Protein AF-A0A9W6Y8H2-F1 (afdb_monomer_lite)

Organism: NCBI:txid1490495

Foldseek 3Di:
DDDPPPPPPCPDPDQDPLRVVLVVLVVVLVVLCVPQPLSVQQVKDDPDFFADDQEQQPPDPDLVSLVVLQVRRCVRGVIHGDDGDPVVSVVDDPVRSNVSSRVNNVSRCSRHNYPPPDD

Secondary structure (DSSP, 8-state):
----------------HHHHHHHHHHHHHHHHHHHSHHHHHH-EE--SSPP-PPPPPP--SSHHHHHHHHHHHHHHTTPEE-S--HHHHHHS-HHHHHHHHHHHHHHHHHHH-------

pLDDT: mean 88.61, std 15.13, range [33.38, 98.56]

Radius of gyration: 19.9 Å; chains: 1; bounding box: 50×35×69 Å

Sequence (119 aa):
MKAPDSETEDHGDLMSEDQLTKAYYKKELHTFLINDAVMRVLRPKILGELQGPVSPPAAGSTKLSATKALMRLIKETGIIAESFEAEALFDLKLSEIKPSVQSLFELLAPLVGEPDQAQ

Structure (mmCIF, N/CA/C/O backbone):
data_AF-A0A9W6Y8H2-F1
#
_entry.id   AF-A0A9W6Y8H2-F1
#
loop_
_atom_site.group_PDB
_atom_site.id
_atom_site.type_symbol
_atom_site.label_atom_id
_atom_site.label_alt_id
_atom_site.label_comp_id
_atom_site.label_asym_id
_atom_site.label_entity_id
_atom_site.label_seq_id
_atom_site.pdbx_PDB_ins_code
_atom_site.Cartn_x
_atom_site.Cartn_y
_atom_site.Cartn_z
_atom_site.occupancy
_atom_site.B_iso_or_equiv
_atom_site.auth_seq_id
_atom_site.auth_comp_id
_atom_site.auth_asym_id
_atom_site.auth_atom_id
_atom_site.pdbx_PDB_model_num
ATOM 1 N N . MET A 1 1 ? 33.011 -12.423 -54.907 1.00 49.19 1 MET A N 1
ATOM 2 C CA . MET A 1 1 ? 32.884 -12.771 -53.476 1.00 49.19 1 MET A CA 1
ATOM 3 C C . MET A 1 1 ? 33.180 -11.534 -52.650 1.00 49.19 1 MET A C 1
ATOM 5 O O . MET A 1 1 ? 34.289 -11.034 -52.770 1.00 49.19 1 MET A O 1
ATOM 9 N N . LYS A 1 2 ? 32.216 -11.052 -51.859 1.00 48.81 2 LYS A N 1
ATOM 10 C CA . LYS A 1 2 ? 32.414 -10.644 -50.458 1.00 48.81 2 LYS A CA 1
ATOM 11 C C . LYS A 1 2 ? 31.024 -10.440 -49.846 1.00 48.81 2 LYS A C 1
ATOM 13 O O . LYS A 1 2 ? 30.303 -9.542 -50.267 1.00 48.81 2 LYS A O 1
ATOM 18 N N . ALA A 1 3 ? 30.620 -11.361 -48.977 1.00 52.47 3 ALA A N 1
ATOM 19 C CA . ALA A 1 3 ? 29.423 -11.206 -48.159 1.00 52.47 3 ALA A CA 1
ATOM 20 C C . ALA A 1 3 ? 29.681 -10.108 -47.110 1.00 52.47 3 ALA A C 1
ATOM 22 O O . ALA A 1 3 ? 30.841 -9.919 -46.728 1.00 52.47 3 ALA A O 1
ATOM 23 N N . PRO A 1 4 ? 28.655 -9.371 -46.663 1.00 57.44 4 PRO A N 1
ATOM 24 C CA . PRO A 1 4 ? 28.761 -8.617 -45.428 1.00 57.44 4 PRO A CA 1
ATOM 25 C C . PRO A 1 4 ? 28.753 -9.625 -44.275 1.00 57.44 4 PRO A C 1
ATOM 27 O O . PRO A 1 4 ? 27.802 -10.393 -44.138 1.00 57.44 4 PRO A O 1
ATOM 30 N N . ASP A 1 5 ? 29.812 -9.647 -43.469 1.00 50.66 5 ASP A N 1
ATOM 31 C CA . ASP A 1 5 ? 29.753 -10.275 -42.152 1.00 50.66 5 ASP A CA 1
ATOM 32 C C . ASP A 1 5 ? 28.841 -9.405 -41.282 1.00 50.66 5 ASP A C 1
ATOM 34 O O . ASP A 1 5 ? 29.246 -8.400 -40.698 1.00 50.66 5 ASP A O 1
ATOM 38 N N . SER A 1 6 ? 27.557 -9.762 -41.282 1.00 59.94 6 SER A N 1
ATOM 39 C CA . SER A 1 6 ? 26.657 -9.459 -40.180 1.00 59.94 6 SER A CA 1
ATOM 40 C C . SER A 1 6 ? 27.113 -10.293 -38.989 1.00 59.94 6 SER A C 1
ATOM 42 O O . SER A 1 6 ? 26.634 -11.405 -38.775 1.00 59.94 6 SER A O 1
ATOM 44 N N . GLU A 1 7 ? 28.031 -9.742 -38.201 1.00 52.16 7 GLU A N 1
ATOM 45 C CA . GLU A 1 7 ? 28.157 -10.106 -36.794 1.00 52.16 7 GLU A CA 1
ATOM 46 C C . GLU A 1 7 ? 26.916 -9.561 -36.080 1.00 52.16 7 GLU A C 1
ATOM 48 O O . GLU A 1 7 ? 26.877 -8.465 -35.527 1.00 52.16 7 GLU A O 1
ATOM 53 N N . THR A 1 8 ? 25.827 -10.318 -36.189 1.00 57.25 8 THR A N 1
ATOM 54 C CA . THR A 1 8 ? 24.747 -10.268 -35.209 1.00 57.25 8 THR A CA 1
ATOM 55 C C . THR A 1 8 ? 25.334 -10.879 -33.948 1.00 57.25 8 THR A C 1
ATOM 57 O O . THR A 1 8 ? 25.284 -12.094 -33.756 1.00 57.25 8 THR A O 1
ATOM 60 N N . GLU A 1 9 ? 25.966 -10.043 -33.130 1.00 52.31 9 GLU A N 1
ATOM 61 C CA . GLU A 1 9 ? 26.207 -10.379 -31.738 1.00 52.31 9 GLU A CA 1
ATOM 62 C C . GLU A 1 9 ? 24.827 -10.511 -31.085 1.00 52.31 9 GLU A C 1
ATOM 64 O O . GLU A 1 9 ? 24.190 -9.538 -30.683 1.00 52.31 9 GLU A O 1
ATOM 69 N N . ASP A 1 10 ? 24.340 -11.752 -31.078 1.00 58.47 10 ASP A N 1
ATOM 70 C CA . ASP A 1 10 ? 23.262 -12.275 -30.246 1.00 58.47 10 ASP A CA 1
ATOM 71 C C . ASP A 1 10 ? 23.700 -12.152 -28.780 1.00 58.47 10 ASP A C 1
ATOM 73 O O . ASP A 1 10 ? 24.035 -13.118 -28.095 1.00 58.47 10 ASP A O 1
ATOM 77 N N . HIS A 1 11 ? 23.803 -10.915 -28.299 1.00 56.22 11 HIS A N 1
ATOM 78 C CA . HIS A 1 11 ? 23.905 -10.648 -26.881 1.00 56.22 11 HIS A CA 1
ATOM 79 C C . HIS A 1 11 ? 22.529 -10.927 -26.305 1.00 56.22 11 HIS A C 1
ATOM 81 O O . HIS A 1 11 ? 21.634 -10.086 -26.360 1.00 56.22 11 HIS A O 1
ATOM 87 N N . GLY A 1 12 ? 22.377 -12.162 -25.821 1.00 53.38 12 GLY A N 1
ATOM 88 C CA . GLY A 1 12 ? 21.193 -12.635 -25.131 1.00 53.38 12 GLY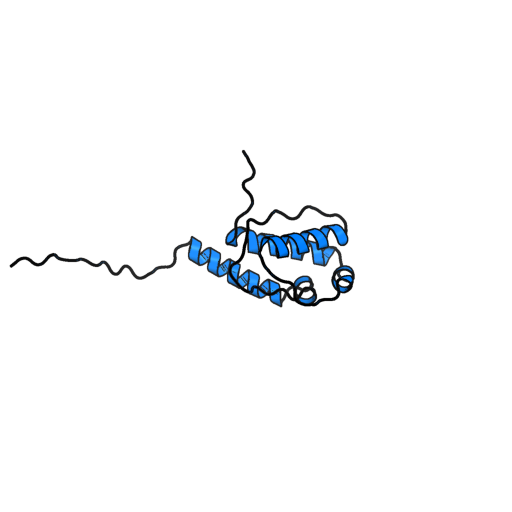 A CA 1
ATOM 89 C C . GLY A 1 12 ? 20.629 -11.558 -24.214 1.00 53.38 12 GLY A C 1
ATOM 90 O O . GLY A 1 12 ? 21.372 -10.911 -23.477 1.00 53.38 12 GLY A O 1
ATOM 91 N N . ASP A 1 13 ? 19.317 -11.388 -24.329 1.00 66.00 13 ASP A N 1
ATOM 92 C CA . ASP A 1 13 ? 18.434 -10.457 -23.631 1.00 66.00 13 ASP A CA 1
ATOM 93 C C . ASP A 1 13 ? 18.624 -10.525 -22.101 1.00 66.00 13 ASP A C 1
ATOM 95 O O . ASP A 1 13 ? 17.855 -11.147 -21.365 1.00 66.00 13 ASP A O 1
ATOM 99 N N . LEU A 1 14 ? 19.729 -9.968 -21.602 1.00 74.19 14 LEU A N 1
ATOM 100 C CA . LEU A 1 14 ? 20.009 -9.865 -20.182 1.00 74.19 14 LEU A CA 1
ATOM 101 C C . LEU A 1 14 ? 19.178 -8.698 -19.660 1.00 74.19 14 LEU A C 1
ATOM 103 O O . LEU A 1 14 ? 19.413 -7.548 -20.030 1.00 74.19 14 LEU A O 1
ATOM 107 N N . MET A 1 15 ? 18.215 -9.010 -18.793 1.00 79.94 15 MET A N 1
ATOM 108 C CA . MET A 1 15 ? 17.383 -8.006 -18.132 1.00 79.94 15 MET A CA 1
ATOM 109 C C . MET A 1 15 ? 18.256 -6.903 -17.515 1.00 79.94 15 MET A C 1
ATOM 111 O O . MET A 1 15 ? 19.220 -7.201 -16.805 1.00 79.94 15 MET A O 1
ATOM 115 N N . SER A 1 16 ? 17.903 -5.638 -17.746 1.00 91.25 16 SER A N 1
ATOM 116 C CA . SER A 1 16 ? 18.599 -4.509 -17.123 1.00 91.25 16 SER A CA 1
ATOM 117 C C . SER A 1 16 ? 18.389 -4.482 -15.603 1.00 91.25 16 SER A C 1
ATOM 119 O O . SER A 1 16 ? 17.423 -5.046 -15.079 1.00 91.25 16 SER A O 1
ATOM 121 N N . GLU A 1 17 ? 19.269 -3.793 -14.871 1.00 91.19 17 GLU A N 1
ATOM 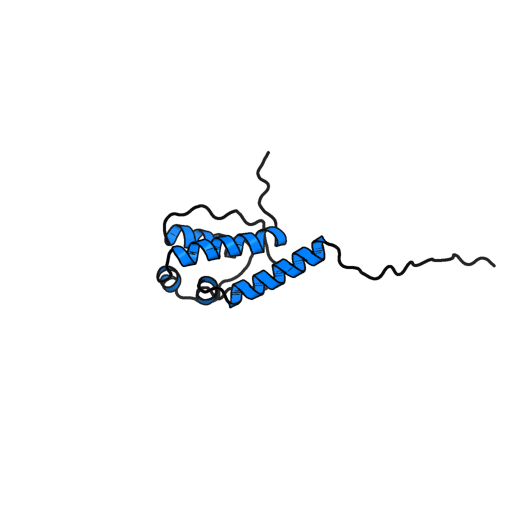122 C CA . GLU A 1 17 ? 19.136 -3.609 -13.415 1.00 91.19 17 GLU A CA 1
ATOM 123 C C . GLU A 1 17 ? 17.786 -2.966 -13.037 1.00 91.19 17 GLU A C 1
ATOM 125 O O . GLU A 1 17 ? 17.130 -3.394 -12.083 1.00 91.19 17 GLU A O 1
ATOM 130 N N . ASP A 1 18 ? 17.308 -2.019 -13.850 1.00 90.31 18 ASP A N 1
ATOM 131 C CA . ASP A 1 18 ? 15.987 -1.401 -13.694 1.00 90.31 18 ASP A CA 1
ATOM 132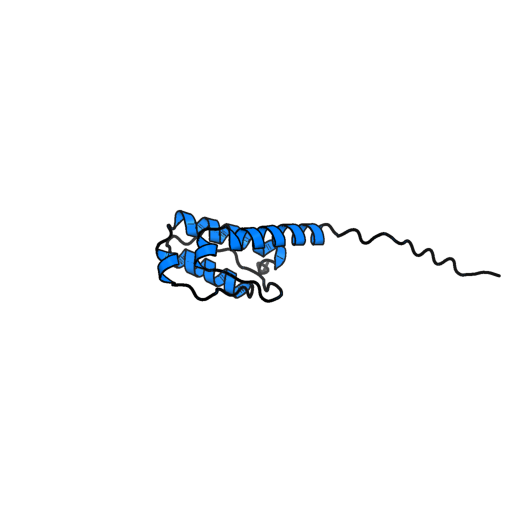 C C . ASP A 1 18 ? 14.848 -2.410 -13.882 1.00 90.31 18 ASP A C 1
ATOM 134 O O . ASP A 1 18 ? 13.875 -2.413 -13.122 1.00 90.31 18 ASP A O 1
ATOM 138 N N . GLN A 1 19 ? 14.948 -3.288 -14.887 1.00 92.88 19 GLN A N 1
ATOM 139 C CA . GLN A 1 19 ? 13.955 -4.340 -15.114 1.00 92.88 19 GLN A CA 1
ATOM 140 C C . GLN A 1 19 ? 13.932 -5.340 -13.954 1.00 92.88 19 GLN A C 1
ATOM 142 O O . GLN A 1 19 ? 12.851 -5.736 -13.511 1.00 92.88 19 GLN A O 1
ATOM 147 N N . LEU A 1 20 ? 15.102 -5.711 -13.425 1.00 94.06 20 LEU A N 1
ATOM 148 C CA . LEU A 1 20 ? 15.217 -6.594 -12.266 1.00 94.06 20 LEU A CA 1
ATOM 149 C C . LEU A 1 20 ? 14.609 -5.955 -11.009 1.00 94.06 20 LEU A C 1
ATOM 151 O O . LEU A 1 20 ? 13.828 -6.599 -10.303 1.00 94.06 20 LEU A O 1
ATOM 155 N N . THR A 1 21 ? 14.897 -4.675 -10.771 1.00 93.81 21 THR A N 1
ATOM 156 C CA . THR A 1 21 ? 14.345 -3.901 -9.652 1.00 93.81 21 THR A CA 1
ATOM 157 C C . THR A 1 21 ? 12.821 -3.822 -9.739 1.00 93.81 21 THR A C 1
ATOM 159 O O . THR A 1 21 ? 12.123 -4.167 -8.783 1.00 93.81 21 THR A O 1
ATOM 162 N N . LYS A 1 22 ? 12.268 -3.476 -10.909 1.00 94.12 22 LYS A N 1
ATOM 163 C CA . LYS A 1 22 ? 10.810 -3.450 -11.118 1.00 94.12 22 LYS A CA 1
ATOM 164 C C . LYS A 1 22 ? 10.172 -4.827 -10.930 1.00 94.12 22 LYS A C 1
ATOM 166 O O . LYS A 1 22 ? 9.096 -4.922 -10.340 1.00 94.12 22 LYS A O 1
ATOM 171 N N . ALA A 1 23 ? 10.821 -5.899 -11.387 1.00 96.00 23 ALA A N 1
ATOM 172 C CA . ALA A 1 23 ? 10.327 -7.261 -11.196 1.00 96.00 23 ALA A CA 1
ATOM 173 C C . ALA A 1 23 ? 10.261 -7.646 -9.707 1.00 96.00 23 ALA A C 1
ATOM 175 O O . ALA A 1 23 ? 9.258 -8.218 -9.269 1.00 96.00 23 ALA A O 1
ATOM 176 N N . TYR A 1 24 ? 11.285 -7.283 -8.926 1.00 97.56 24 TYR A N 1
ATOM 177 C CA . TYR A 1 24 ? 11.308 -7.476 -7.475 1.00 97.56 24 TYR A CA 1
ATOM 178 C C . TYR A 1 24 ? 10.153 -6.735 -6.791 1.00 97.56 24 TYR A C 1
ATOM 180 O O . TYR A 1 24 ? 9.312 -7.369 -6.152 1.00 97.56 24 TYR A O 1
ATOM 188 N N . TYR A 1 25 ? 10.043 -5.419 -6.990 1.00 98.19 25 TYR A N 1
ATOM 189 C CA . TYR A 1 25 ? 9.003 -4.616 -6.340 1.00 98.19 25 TYR A CA 1
ATOM 190 C C . TYR A 1 25 ? 7.593 -5.029 -6.754 1.00 98.19 25 TYR A C 1
ATOM 192 O O . TYR A 1 25 ? 6.696 -5.068 -5.916 1.00 98.19 25 TYR A O 1
ATOM 200 N N . LYS A 1 26 ? 7.382 -5.427 -8.014 1.00 96.88 26 LYS A N 1
ATOM 201 C CA . LYS A 1 26 ? 6.089 -5.952 -8.466 1.00 96.88 26 LYS A CA 1
ATOM 202 C C . LYS A 1 26 ? 5.719 -7.241 -7.726 1.00 96.88 26 LYS A C 1
ATOM 204 O O . LYS A 1 26 ? 4.571 -7.395 -7.310 1.00 96.88 26 LYS A O 1
ATOM 209 N N . LYS A 1 27 ? 6.671 -8.159 -7.533 1.00 97.56 27 LYS A N 1
ATOM 210 C CA . LYS A 1 27 ? 6.451 -9.401 -6.774 1.00 97.56 27 LYS A CA 1
ATOM 211 C C . LYS A 1 27 ? 6.134 -9.118 -5.302 1.00 97.56 27 LYS A C 1
ATOM 213 O O . LYS A 1 27 ? 5.184 -9.695 -4.763 1.00 97.56 27 LYS A O 1
ATOM 218 N N . GLU A 1 28 ? 6.900 -8.237 -4.669 1.00 98.56 28 GLU A N 1
ATOM 219 C CA . GLU A 1 28 ? 6.688 -7.863 -3.268 1.00 98.56 28 GLU A CA 1
ATOM 220 C C . GLU A 1 28 ? 5.357 -7.126 -3.083 1.00 98.56 28 GLU A C 1
ATOM 222 O O . GLU A 1 28 ? 4.601 -7.461 -2.174 1.00 98.56 28 GLU A O 1
ATOM 227 N N . LEU A 1 29 ? 4.990 -6.226 -4.004 1.00 98.38 29 LEU A N 1
ATOM 228 C CA . LEU A 1 29 ? 3.680 -5.575 -4.031 1.00 98.38 29 LEU A CA 1
ATOM 229 C C . LEU A 1 29 ? 2.548 -6.604 -4.092 1.00 98.38 29 LEU A C 1
ATOM 231 O O . LEU A 1 29 ? 1.653 -6.571 -3.254 1.00 98.38 29 LEU A O 1
ATOM 235 N N . HIS A 1 30 ? 2.589 -7.554 -5.031 1.00 97.00 30 HIS A N 1
ATOM 236 C CA . HIS A 1 30 ? 1.567 -8.605 -5.113 1.00 97.00 30 HIS A CA 1
ATOM 237 C C . HIS A 1 30 ? 1.460 -9.414 -3.814 1.00 97.00 30 HIS A C 1
ATOM 239 O O . HIS A 1 30 ? 0.356 -9.687 -3.345 1.00 97.00 30 HIS A O 1
ATOM 245 N N . THR A 1 31 ? 2.598 -9.768 -3.216 1.00 98.19 31 THR A N 1
ATOM 246 C CA . THR A 1 31 ? 2.646 -10.505 -1.946 1.00 98.19 31 THR A CA 1
ATOM 247 C C . THR A 1 31 ? 2.029 -9.688 -0.811 1.00 98.19 31 THR A C 1
ATOM 249 O O . THR A 1 31 ? 1.228 -10.208 -0.032 1.00 98.19 31 THR A O 1
ATOM 252 N N . PHE A 1 32 ? 2.354 -8.400 -0.742 1.00 98.31 32 PHE A N 1
ATOM 253 C CA . PHE A 1 32 ? 1.847 -7.470 0.256 1.00 98.31 32 PHE A CA 1
ATOM 254 C C . PHE A 1 32 ? 0.329 -7.272 0.145 1.00 98.31 32 PHE A C 1
ATOM 256 O O . PHE A 1 32 ? -0.376 -7.416 1.142 1.00 98.31 32 PHE A O 1
ATOM 263 N N . LEU A 1 33 ? -0.194 -7.056 -1.068 1.00 97.12 33 LEU A N 1
ATOM 264 C CA . LEU A 1 33 ? -1.630 -6.883 -1.328 1.00 97.12 33 LEU A CA 1
ATOM 265 C C . LEU A 1 33 ? -2.481 -8.095 -0.892 1.00 97.12 33 LEU A C 1
ATOM 267 O O . LEU A 1 33 ? -3.663 -7.939 -0.594 1.00 97.12 33 LEU A O 1
ATOM 271 N N . ILE A 1 34 ? -1.891 -9.293 -0.830 1.00 96.56 34 ILE A N 1
ATOM 272 C CA . ILE A 1 34 ? -2.568 -10.528 -0.396 1.00 96.56 34 ILE A CA 1
ATOM 273 C C . ILE A 1 34 ? -2.414 -10.758 1.117 1.00 96.56 34 ILE A C 1
ATOM 275 O O . ILE A 1 34 ? -3.337 -11.233 1.787 1.00 96.56 34 ILE A O 1
ATOM 279 N N . ASN A 1 35 ? -1.233 -10.471 1.667 1.00 97.00 35 ASN A N 1
ATOM 280 C CA . ASN A 1 35 ? -0.857 -10.937 3.001 1.00 97.00 35 ASN A CA 1
ATOM 281 C C . ASN A 1 35 ? -0.998 -9.894 4.106 1.00 97.00 35 ASN A C 1
ATOM 283 O O . ASN A 1 35 ? -1.196 -10.281 5.258 1.00 97.00 35 ASN A O 1
ATOM 287 N N . ASP A 1 36 ? -0.896 -8.609 3.790 1.00 98.06 36 ASP A N 1
ATOM 288 C CA . ASP A 1 36 ? -1.015 -7.559 4.792 1.00 98.06 36 ASP A CA 1
ATOM 289 C C . ASP A 1 36 ? -2.443 -7.494 5.365 1.00 98.06 36 ASP A C 1
ATOM 291 O O . ASP A 1 36 ? -3.433 -7.642 4.646 1.00 98.06 36 ASP A O 1
ATOM 295 N N . ALA A 1 37 ? -2.562 -7.294 6.681 1.00 95.88 37 ALA A N 1
ATOM 296 C CA . ALA A 1 37 ? -3.851 -7.322 7.370 1.00 95.88 37 ALA A CA 1
ATOM 297 C C . ALA A 1 37 ? -4.810 -6.227 6.873 1.00 95.88 37 ALA A C 1
ATOM 299 O O . ALA A 1 37 ? -6.004 -6.484 6.715 1.00 95.88 37 ALA A O 1
ATOM 300 N N . VAL A 1 38 ? -4.290 -5.033 6.578 1.00 97.06 38 VAL A N 1
ATOM 301 C CA . VAL A 1 38 ? -5.066 -3.910 6.042 1.00 97.06 38 VAL A CA 1
ATOM 302 C C . VAL A 1 38 ? -5.468 -4.200 4.597 1.00 97.06 38 VAL A C 1
ATOM 304 O O . VAL A 1 38 ? -6.623 -3.987 4.222 1.00 97.06 38 VAL A O 1
ATOM 307 N N . MET A 1 39 ? -4.556 -4.760 3.795 1.00 97.25 39 MET A N 1
ATOM 308 C CA . MET A 1 39 ? -4.852 -5.134 2.407 1.00 97.25 39 MET A CA 1
ATOM 309 C C . MET A 1 39 ? -5.893 -6.254 2.316 1.00 97.25 39 MET A C 1
ATOM 311 O O . MET A 1 39 ? -6.744 -6.213 1.435 1.00 97.25 39 MET A O 1
ATOM 315 N N . ARG A 1 40 ? -5.926 -7.207 3.254 1.00 95.94 40 ARG A N 1
ATOM 316 C CA . ARG A 1 40 ? -6.974 -8.246 3.297 1.00 95.94 40 ARG A CA 1
ATOM 317 C C . ARG A 1 40 ? -8.375 -7.698 3.558 1.00 95.94 40 ARG A C 1
ATOM 319 O O . ARG A 1 40 ? -9.344 -8.297 3.090 1.00 95.94 40 ARG A O 1
ATOM 326 N N . VAL A 1 41 ? -8.488 -6.596 4.303 1.00 95.81 41 VAL A N 1
ATOM 327 C CA . VAL A 1 41 ? -9.766 -5.888 4.480 1.00 95.81 41 VAL A CA 1
ATOM 328 C C . VAL A 1 41 ? -10.152 -5.191 3.180 1.00 95.81 41 VAL A C 1
ATOM 330 O O . VAL A 1 41 ? -11.279 -5.338 2.722 1.00 95.81 41 VAL A O 1
ATOM 333 N N . LEU A 1 42 ? -9.202 -4.486 2.561 1.00 94.44 42 LEU A N 1
ATOM 334 C CA . LEU A 1 42 ? -9.434 -3.709 1.345 1.00 94.44 42 LEU A CA 1
ATOM 335 C C . LEU A 1 42 ? -9.667 -4.568 0.088 1.00 94.44 42 LEU A C 1
ATOM 337 O O . LEU A 1 42 ? -10.342 -4.135 -0.843 1.00 94.44 42 LEU A O 1
ATOM 341 N N . ARG A 1 43 ? -9.074 -5.766 0.054 1.00 95.06 43 ARG A N 1
ATOM 342 C CA . ARG A 1 43 ? -9.049 -6.701 -1.083 1.00 95.06 43 ARG A CA 1
ATOM 343 C C . ARG A 1 43 ? -8.688 -6.008 -2.406 1.00 95.06 43 ARG A C 1
ATOM 345 O O . ARG A 1 43 ? -9.493 -5.987 -3.338 1.00 95.06 43 ARG A O 1
ATOM 352 N N . PRO A 1 44 ? -7.499 -5.392 -2.495 1.00 95.44 44 PRO A N 1
ATOM 353 C CA . PRO A 1 44 ? -7.094 -4.661 -3.682 1.00 95.44 44 PRO A CA 1
ATOM 354 C C . PRO A 1 44 ? -6.822 -5.595 -4.871 1.00 95.44 44 PRO A C 1
ATOM 356 O O . PRO A 1 44 ? -6.293 -6.697 -4.719 1.00 95.44 44 PRO A O 1
ATOM 359 N N . LYS A 1 45 ? -7.129 -5.117 -6.079 1.00 92.56 45 LYS A N 1
ATOM 360 C CA . LYS A 1 45 ? -6.857 -5.777 -7.359 1.00 92.56 45 LYS A CA 1
ATOM 361 C C . LYS A 1 45 ? -6.186 -4.819 -8.337 1.00 92.56 45 LYS A C 1
ATOM 363 O O . LYS A 1 45 ? -6.629 -3.690 -8.536 1.00 92.56 45 LYS A O 1
ATOM 368 N N . ILE A 1 46 ? -5.148 -5.320 -8.997 1.00 93.25 46 ILE A N 1
ATOM 369 C CA . ILE A 1 46 ? -4.494 -4.662 -10.130 1.00 93.25 46 ILE A CA 1
ATOM 370 C C . ILE A 1 46 ? -5.142 -5.215 -11.405 1.00 93.25 46 ILE A C 1
ATOM 372 O O . ILE A 1 46 ? -5.009 -6.405 -11.686 1.00 93.25 46 ILE A O 1
ATOM 376 N N . LEU A 1 47 ? -5.881 -4.382 -12.146 1.00 89.31 47 LEU A N 1
ATOM 377 C CA . LEU A 1 47 ? -6.568 -4.795 -13.385 1.00 89.31 47 LEU A CA 1
ATOM 378 C C . LEU A 1 47 ? -5.794 -4.469 -14.670 1.00 89.31 47 LEU A C 1
ATOM 380 O O . LEU A 1 47 ? -6.151 -4.958 -15.738 1.00 89.31 47 LEU A O 1
ATOM 384 N N . GLY A 1 48 ? -4.757 -3.645 -14.576 1.00 91.12 48 GLY A N 1
ATOM 385 C CA . GLY A 1 48 ? -3.955 -3.202 -15.709 1.00 91.12 48 GLY A CA 1
ATOM 386 C C . GLY A 1 48 ? -2.566 -2.780 -15.253 1.00 91.12 48 GLY A C 1
ATOM 387 O O . GLY A 1 48 ? -2.052 -3.287 -14.256 1.00 91.12 48 GLY A O 1
ATOM 388 N N . GLU A 1 49 ? -1.958 -1.850 -15.977 1.00 94.25 49 GLU A N 1
ATOM 389 C CA . GLU A 1 49 ? -0.699 -1.244 -15.549 1.00 94.25 49 GLU A CA 1
ATOM 390 C C . GLU A 1 49 ? -0.919 -0.306 -14.359 1.00 94.25 49 GLU A C 1
ATOM 392 O O . GLU A 1 49 ? -1.971 0.327 -14.228 1.00 94.25 49 GLU A O 1
ATOM 397 N N . LEU A 1 50 ? 0.079 -0.240 -13.477 1.00 96.12 50 LEU A N 1
ATOM 398 C CA . LEU A 1 50 ? 0.061 0.697 -12.360 1.00 96.12 50 LEU A CA 1
ATOM 399 C C . LEU A 1 50 ? 0.212 2.127 -12.888 1.00 96.12 50 LEU A C 1
ATOM 401 O O . LEU A 1 50 ? 1.023 2.390 -13.775 1.00 96.12 50 LEU A O 1
ATOM 405 N N . GLN A 1 51 ? -0.565 3.039 -12.316 1.00 94.94 51 GLN A N 1
ATOM 406 C CA . GLN A 1 51 ? -0.522 4.473 -12.609 1.00 94.94 51 GLN A CA 1
ATOM 407 C C . GLN A 1 51 ? 0.329 5.208 -11.567 1.00 94.94 51 GLN A C 1
ATOM 409 O O . GLN A 1 51 ? 0.657 4.659 -10.517 1.00 94.94 51 GLN A O 1
ATOM 414 N N . GLY A 1 52 ? 0.696 6.453 -11.848 1.00 92.19 52 GLY A N 1
ATOM 415 C CA . GLY A 1 52 ? 1.460 7.265 -10.911 1.00 92.19 52 GLY A CA 1
ATOM 416 C C . GLY A 1 52 ? 1.683 8.690 -11.405 1.00 92.19 52 GLY A C 1
ATOM 417 O O . GLY A 1 52 ? 1.123 9.077 -12.438 1.00 92.19 52 GLY A O 1
ATOM 418 N N . PRO A 1 53 ? 2.494 9.474 -10.677 1.00 96.19 53 PRO A N 1
ATOM 419 C CA . PRO A 1 53 ? 3.310 9.071 -9.522 1.00 96.19 53 PRO A CA 1
ATOM 420 C C . PRO A 1 53 ? 2.519 8.919 -8.212 1.00 96.19 53 PRO A C 1
ATOM 422 O O . PRO A 1 53 ? 1.378 9.372 -8.111 1.00 96.19 53 PRO A O 1
ATOM 425 N N . VAL A 1 54 ? 3.137 8.315 -7.191 1.00 96.75 54 VAL A N 1
ATOM 426 C CA . VAL A 1 54 ? 2.567 8.217 -5.833 1.00 96.75 54 VAL A CA 1
ATOM 427 C C . VAL A 1 54 ? 3.189 9.225 -4.883 1.00 96.75 54 VAL A C 1
ATOM 429 O O . VAL A 1 54 ? 4.399 9.424 -4.872 1.00 96.75 54 VAL A O 1
ATOM 432 N N . SER A 1 55 ? 2.363 9.856 -4.049 1.00 94.69 55 SER A N 1
ATOM 433 C CA . SER A 1 55 ? 2.852 10.833 -3.069 1.00 94.69 55 SER A CA 1
ATOM 434 C C . SER A 1 55 ? 3.135 10.186 -1.710 1.00 94.69 55 SER A C 1
ATOM 436 O O . SER A 1 55 ? 2.269 9.442 -1.222 1.00 94.69 55 SER A O 1
ATOM 438 N N . PRO A 1 56 ? 4.235 10.557 -1.019 1.00 95.25 56 PRO A N 1
ATOM 439 C CA . PRO A 1 56 ? 4.509 10.094 0.337 1.00 95.25 56 PRO A CA 1
ATOM 440 C C . PRO A 1 56 ? 3.296 10.280 1.261 1.00 95.25 56 PRO A C 1
ATOM 442 O O . PRO A 1 56 ? 2.634 11.335 1.237 1.00 95.25 56 PRO A O 1
ATOM 445 N N . PRO A 1 57 ? 2.932 9.268 2.064 1.00 93.25 57 PRO A N 1
ATOM 446 C CA . PRO A 1 57 ? 1.815 9.387 2.983 1.00 93.25 57 PRO A CA 1
ATOM 447 C C . PRO A 1 57 ? 2.142 10.420 4.066 1.00 93.25 57 PRO A C 1
ATOM 449 O O . PRO A 1 57 ? 3.209 10.406 4.674 1.00 93.25 57 PRO A O 1
ATOM 452 N N . ALA A 1 58 ? 1.206 11.336 4.327 1.00 86.19 58 ALA A N 1
ATOM 453 C CA . ALA A 1 58 ? 1.377 12.299 5.408 1.00 86.19 58 ALA A CA 1
ATOM 454 C C . ALA A 1 58 ? 1.446 11.567 6.758 1.00 86.19 58 ALA A C 1
ATOM 456 O O . ALA A 1 58 ? 0.737 10.578 6.967 1.00 86.19 58 ALA A O 1
ATOM 457 N N . ALA A 1 59 ? 2.228 12.100 7.701 1.00 74.19 59 ALA A N 1
ATOM 458 C CA . ALA A 1 59 ? 2.284 11.621 9.080 1.00 74.19 59 ALA A CA 1
ATOM 459 C C . ALA A 1 59 ? 0.955 11.903 9.813 1.00 74.19 59 ALA A C 1
ATOM 461 O O . ALA A 1 59 ? 0.846 12.796 10.650 1.00 74.19 59 ALA A O 1
ATOM 462 N N . GLY A 1 60 ? -0.097 11.159 9.475 1.00 76.00 60 GLY A N 1
ATOM 463 C CA . GLY A 1 60 ? -1.396 11.262 10.130 1.00 76.00 60 GLY A CA 1
ATOM 464 C C . GLY A 1 60 ? -1.297 10.813 11.585 1.00 76.00 60 GLY A C 1
ATOM 465 O O . GLY A 1 60 ? -0.573 9.875 11.894 1.00 76.00 60 GLY A O 1
ATOM 466 N N . SER A 1 61 ? -2.011 11.446 12.513 1.00 88.69 61 SER A N 1
ATOM 467 C CA . SER A 1 61 ? -2.063 11.029 13.928 1.00 88.69 61 SER A CA 1
ATOM 468 C C . SER A 1 61 ? -3.317 10.217 14.272 1.00 88.69 61 SER A C 1
ATOM 470 O O . SER A 1 61 ? -3.464 9.764 15.404 1.00 88.69 61 SER A O 1
ATOM 472 N N . THR A 1 62 ? -4.211 9.993 13.303 1.00 96.38 62 THR A N 1
ATOM 473 C CA . THR A 1 62 ? -5.525 9.362 13.511 1.00 96.38 62 THR A CA 1
ATOM 474 C C . THR A 1 62 ? -5.785 8.230 12.519 1.00 96.38 62 THR A C 1
ATOM 476 O O . THR A 1 62 ? -5.226 8.225 11.423 1.00 96.38 62 THR A O 1
ATOM 479 N N . LYS A 1 63 ? -6.689 7.297 12.862 1.00 95.56 63 LYS A N 1
ATOM 480 C CA . LYS A 1 63 ? -7.124 6.236 11.932 1.00 95.56 63 LYS A CA 1
ATOM 481 C C . LYS A 1 63 ? -7.671 6.826 10.630 1.00 95.56 63 LYS A C 1
ATOM 483 O O . LYS A 1 63 ? -7.248 6.424 9.561 1.00 95.56 63 LYS A O 1
ATOM 488 N N . LEU A 1 64 ? -8.513 7.860 10.714 1.00 95.88 64 LEU A N 1
ATOM 489 C CA . LEU A 1 64 ? -9.090 8.513 9.533 1.00 95.88 64 LEU A CA 1
ATOM 490 C C . LEU A 1 64 ? -8.040 9.115 8.596 1.00 95.88 64 LEU A C 1
ATOM 492 O O . LEU A 1 64 ? -8.160 8.974 7.383 1.00 95.88 64 LEU A O 1
ATOM 496 N N . SER A 1 65 ? -7.025 9.795 9.134 1.00 95.88 65 SER A N 1
ATOM 497 C CA . SER A 1 65 ? -5.962 10.369 8.297 1.00 95.88 65 SER A CA 1
ATOM 498 C C . SER A 1 65 ? -5.110 9.283 7.638 1.00 95.88 65 SER A C 1
ATOM 500 O O . SER A 1 65 ? -4.814 9.397 6.451 1.00 95.88 65 SER A O 1
ATOM 502 N N . ALA A 1 66 ? -4.800 8.203 8.359 1.00 96.12 66 ALA A N 1
ATOM 503 C CA . ALA A 1 66 ? -4.080 7.058 7.807 1.00 96.12 66 ALA A CA 1
ATOM 504 C C . ALA A 1 66 ? -4.899 6.328 6.723 1.00 96.12 66 ALA A C 1
ATOM 506 O O . ALA A 1 66 ? -4.395 6.092 5.630 1.00 96.12 66 ALA A O 1
ATOM 507 N N . THR A 1 67 ? -6.186 6.061 6.963 1.00 95.38 67 THR A N 1
ATOM 508 C CA . THR A 1 67 ? -7.077 5.438 5.972 1.00 95.38 67 THR A CA 1
ATOM 509 C C . THR A 1 67 ? -7.251 6.316 4.733 1.00 95.38 67 THR A C 1
ATOM 511 O O . THR A 1 67 ? -7.239 5.811 3.615 1.00 95.38 67 THR A O 1
ATOM 514 N N . LYS A 1 68 ? -7.353 7.644 4.884 1.00 95.44 68 LYS A N 1
ATOM 515 C CA . LYS A 1 68 ? -7.380 8.563 3.732 1.00 95.44 68 LYS A CA 1
ATOM 516 C C . LYS A 1 68 ? -6.091 8.494 2.912 1.00 95.44 68 LYS A C 1
ATOM 518 O O . LYS A 1 68 ? -6.170 8.510 1.688 1.00 95.44 68 LYS A O 1
ATOM 523 N N . ALA A 1 69 ? -4.933 8.396 3.566 1.00 96.81 69 ALA A N 1
ATOM 524 C CA . ALA A 1 69 ? -3.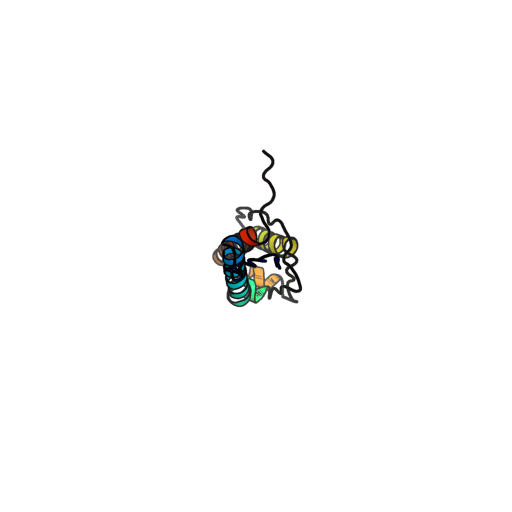657 8.213 2.877 1.00 96.81 69 ALA A CA 1
ATOM 525 C C . ALA A 1 69 ? -3.607 6.869 2.127 1.00 96.81 69 ALA A C 1
ATOM 527 O O . ALA A 1 69 ? -3.207 6.850 0.967 1.00 96.81 69 ALA A O 1
ATOM 528 N N . LEU A 1 70 ? -4.107 5.784 2.735 1.00 95.94 70 LEU A N 1
ATOM 529 C CA . LEU A 1 70 ? -4.250 4.484 2.070 1.00 95.94 70 LEU A CA 1
ATOM 530 C C . LEU A 1 70 ? -5.094 4.590 0.793 1.00 95.94 70 LEU A C 1
ATOM 532 O O . LEU A 1 70 ? -4.649 4.200 -0.281 1.00 95.94 70 LEU A O 1
ATOM 536 N N . MET A 1 71 ? -6.305 5.148 0.902 1.00 94.88 71 MET A N 1
ATOM 537 C CA . MET A 1 71 ? -7.217 5.282 -0.241 1.00 94.88 71 MET A CA 1
ATOM 538 C C . MET A 1 71 ? -6.625 6.161 -1.343 1.00 94.88 71 MET A C 1
ATOM 540 O O . MET A 1 71 ? -6.852 5.906 -2.524 1.00 94.88 71 MET A O 1
ATOM 544 N N . ARG A 1 72 ? -5.858 7.191 -0.967 1.00 96.00 72 ARG A N 1
ATOM 545 C CA . ARG A 1 72 ? -5.158 8.046 -1.924 1.00 96.00 72 ARG A CA 1
ATOM 546 C C . ARG A 1 72 ? -4.149 7.243 -2.749 1.00 96.00 72 ARG A C 1
ATOM 548 O O . ARG A 1 72 ? -4.230 7.311 -3.968 1.00 96.00 72 ARG A O 1
ATOM 555 N N . LEU A 1 73 ? -3.282 6.449 -2.114 1.00 96.94 73 LEU A N 1
ATOM 556 C CA . LEU A 1 73 ? -2.291 5.615 -2.818 1.00 96.94 73 LEU A CA 1
ATOM 557 C C . LEU A 1 73 ? -2.952 4.621 -3.784 1.00 96.94 73 LEU A C 1
ATOM 559 O O . LEU A 1 73 ? -2.516 4.460 -4.921 1.00 96.94 73 LEU A O 1
ATOM 563 N N . ILE A 1 74 ? -4.042 3.984 -3.353 1.00 95.12 74 ILE A N 1
ATOM 564 C CA . ILE A 1 74 ? -4.810 3.041 -4.181 1.00 95.12 74 ILE A CA 1
ATOM 565 C C . ILE A 1 74 ? -5.370 3.748 -5.423 1.00 95.12 74 ILE A C 1
ATOM 567 O O . ILE A 1 74 ? -5.228 3.260 -6.541 1.00 95.12 74 ILE A O 1
ATOM 571 N N . LYS A 1 75 ? -5.928 4.952 -5.244 1.00 94.06 75 LYS A N 1
ATOM 572 C CA . LYS A 1 75 ? -6.447 5.768 -6.346 1.00 94.06 75 LYS A CA 1
ATOM 573 C C . LYS A 1 75 ? -5.349 6.239 -7.305 1.00 94.06 75 LYS A C 1
ATOM 575 O O . LYS A 1 75 ? -5.549 6.161 -8.511 1.00 94.06 75 LYS A O 1
ATOM 580 N N . GLU A 1 76 ? -4.229 6.740 -6.783 1.00 95.94 76 GLU A N 1
ATOM 581 C CA . GLU A 1 76 ? -3.087 7.231 -7.579 1.00 95.94 76 GLU A CA 1
ATOM 582 C C . GLU A 1 76 ? -2.504 6.136 -8.481 1.00 95.94 76 GLU A C 1
ATOM 584 O O . GLU A 1 76 ? -2.024 6.425 -9.572 1.00 95.94 76 GLU A O 1
ATOM 589 N N . THR A 1 77 ? -2.608 4.874 -8.057 1.00 95.69 77 THR A N 1
ATOM 590 C CA . THR A 1 77 ? -2.023 3.727 -8.762 1.00 95.69 77 THR A CA 1
ATOM 591 C C . THR A 1 77 ? -2.957 2.999 -9.710 1.00 95.69 77 THR A C 1
ATOM 593 O O . THR A 1 77 ? -2.534 2.057 -10.380 1.00 95.69 77 THR A O 1
ATOM 596 N N . GLY A 1 78 ? -4.227 3.404 -9.783 1.00 93.12 78 GLY A N 1
ATOM 597 C CA . GLY A 1 78 ? -5.235 2.670 -10.548 1.00 93.12 78 GLY A CA 1
ATOM 598 C C . GLY A 1 78 ? -5.535 1.275 -9.986 1.00 93.12 78 GLY A C 1
ATOM 599 O O . GLY A 1 78 ? -6.202 0.479 -10.649 1.00 93.12 78 GLY A O 1
ATOM 600 N N . ILE A 1 79 ? -5.064 0.970 -8.772 1.00 95.31 79 ILE A N 1
ATOM 601 C CA . ILE A 1 79 ? -5.484 -0.213 -8.026 1.00 95.31 79 ILE A CA 1
ATOM 602 C C . ILE A 1 79 ? -6.941 0.002 -7.631 1.00 95.31 79 ILE A C 1
ATOM 604 O O . ILE A 1 79 ? -7.330 1.071 -7.162 1.00 95.31 79 ILE A O 1
ATOM 608 N N . ILE A 1 80 ? -7.761 -1.025 -7.805 1.00 92.31 80 ILE A N 1
ATOM 609 C CA . ILE A 1 80 ? -9.143 -0.986 -7.340 1.00 92.31 80 ILE A CA 1
ATOM 610 C C . ILE A 1 80 ? -9.258 -1.749 -6.029 1.00 92.31 80 ILE A C 1
ATOM 612 O O . ILE A 1 80 ? -8.647 -2.800 -5.860 1.00 92.31 80 ILE A O 1
ATOM 616 N N . ALA A 1 81 ? -10.052 -1.233 -5.101 1.00 90.88 81 ALA A N 1
ATOM 617 C CA . ALA A 1 81 ? -10.549 -2.035 -3.995 1.00 90.88 81 ALA A CA 1
ATOM 618 C C . ALA A 1 81 ? -11.771 -2.824 -4.476 1.00 90.88 81 ALA A C 1
ATOM 620 O O . ALA A 1 81 ? -12.611 -2.281 -5.198 1.00 90.88 81 ALA A O 1
ATOM 621 N N . GLU A 1 82 ? -11.885 -4.092 -4.088 1.00 88.06 82 GLU A N 1
ATOM 622 C CA . GLU A 1 82 ? -13.157 -4.802 -4.227 1.00 88.06 82 GLU A CA 1
ATOM 623 C C . GLU A 1 82 ? -14.231 -4.202 -3.307 1.00 88.06 82 GLU A C 1
ATOM 625 O O . GLU A 1 82 ? -13.997 -3.237 -2.589 1.00 88.06 82 GLU A O 1
ATOM 630 N N . SER A 1 83 ? -15.440 -4.763 -3.310 1.00 88.56 83 SER A N 1
ATOM 631 C CA . SER A 1 83 ? -16.430 -4.406 -2.296 1.00 88.56 83 SER A CA 1
ATOM 632 C C . SER A 1 83 ? -15.930 -4.836 -0.910 1.00 88.56 83 SER A C 1
ATOM 634 O O . SER A 1 83 ? -15.678 -6.019 -0.672 1.00 88.56 83 SER A O 1
ATOM 636 N N . PHE A 1 84 ? -15.788 -3.865 -0.008 1.00 89.06 84 PHE A N 1
ATOM 637 C CA . PHE A 1 84 ? -15.432 -4.058 1.396 1.00 89.06 84 PHE A CA 1
ATOM 638 C C . PHE A 1 84 ? -16.272 -3.132 2.285 1.00 89.06 84 PHE A C 1
ATOM 640 O O . PHE A 1 84 ? -16.801 -2.119 1.823 1.00 89.06 84 PHE A O 1
ATOM 647 N N . GLU A 1 85 ? -16.382 -3.475 3.566 1.00 91.69 85 GLU A N 1
ATOM 648 C CA . GLU A 1 85 ? -17.028 -2.637 4.579 1.00 91.69 85 GLU A CA 1
ATOM 649 C C . GLU A 1 85 ? -16.034 -1.583 5.073 1.00 91.69 85 GLU A C 1
ATOM 651 O O . GLU A 1 85 ? -14.966 -1.917 5.593 1.00 91.69 85 GLU A O 1
ATOM 656 N N . ALA A 1 86 ? -16.354 -0.299 4.904 1.00 88.56 86 ALA A N 1
ATOM 657 C CA . ALA A 1 86 ? -15.427 0.780 5.243 1.00 88.56 86 ALA A CA 1
ATOM 658 C C . ALA A 1 86 ? -15.118 0.822 6.748 1.00 88.56 86 ALA A C 1
ATOM 660 O O . ALA A 1 86 ? -13.995 1.134 7.148 1.00 88.56 86 ALA A O 1
ATOM 661 N N . GLU A 1 87 ? -16.103 0.465 7.570 1.00 94.06 87 GLU A N 1
ATOM 662 C CA . GLU A 1 87 ? -16.024 0.336 9.021 1.00 94.06 87 GLU A CA 1
ATOM 663 C C . GLU A 1 87 ? -14.929 -0.651 9.449 1.00 94.06 87 GLU A C 1
ATOM 665 O O . GLU A 1 87 ? -14.188 -0.360 10.388 1.00 94.06 87 GLU A O 1
ATOM 670 N N . ALA A 1 88 ? -14.721 -1.737 8.696 1.00 94.81 88 ALA A N 1
ATOM 671 C CA . ALA A 1 88 ? -13.717 -2.751 9.013 1.00 94.81 88 ALA A CA 1
ATOM 672 C C . ALA A 1 88 ? -12.275 -2.205 8.977 1.00 94.81 88 ALA A C 1
ATOM 674 O O . ALA A 1 88 ? -11.405 -2.689 9.703 1.00 94.81 88 ALA A O 1
ATOM 675 N N . LEU A 1 89 ? -11.995 -1.154 8.191 1.00 93.88 89 LEU A N 1
ATOM 676 C CA . LEU A 1 89 ? -10.693 -0.470 8.239 1.00 93.88 89 LEU A CA 1
ATOM 677 C C . LEU A 1 89 ? -10.504 0.310 9.546 1.00 93.88 89 LEU A C 1
ATOM 679 O O . LEU A 1 89 ? -9.375 0.489 10.001 1.00 93.88 89 LEU A O 1
ATOM 683 N N . PHE A 1 90 ? -11.591 0.791 10.151 1.00 94.88 90 PHE A N 1
ATOM 684 C CA . PHE A 1 90 ? -11.553 1.525 11.415 1.00 94.88 90 PHE A CA 1
ATOM 685 C C . PHE A 1 90 ? -11.498 0.609 12.640 1.00 94.88 90 PHE A C 1
ATOM 687 O O . PHE A 1 90 ? -11.085 1.079 13.707 1.00 94.88 90 PHE A O 1
ATOM 694 N N . ASP A 1 91 ? -11.815 -0.676 12.489 1.00 96.56 91 ASP A N 1
ATOM 695 C CA . ASP A 1 91 ? -11.628 -1.689 13.530 1.00 96.56 91 ASP A CA 1
ATOM 696 C C . ASP A 1 91 ? -10.145 -2.031 13.747 1.00 96.56 91 ASP A C 1
ATOM 698 O O . ASP A 1 91 ? -9.717 -2.277 14.878 1.00 96.56 91 ASP A O 1
ATOM 702 N N . LEU A 1 92 ? -9.318 -1.919 12.701 1.00 96.38 92 LEU A N 1
ATOM 703 C CA . LEU A 1 92 ? -7.863 -2.088 12.788 1.00 96.38 92 LEU A CA 1
ATOM 704 C C . LEU A 1 92 ? -7.213 -1.010 13.664 1.00 96.38 92 LEU A C 1
ATOM 706 O O . LEU A 1 92 ? -7.673 0.137 13.747 1.00 96.38 92 LEU A O 1
ATOM 710 N N . LYS A 1 93 ? -6.109 -1.338 14.342 1.00 97.06 93 LYS A N 1
ATOM 711 C CA . LYS A 1 93 ? -5.385 -0.358 15.163 1.00 97.06 93 LYS A CA 1
ATOM 712 C C . LYS A 1 93 ? -4.631 0.621 14.271 1.00 97.06 93 LYS A C 1
ATOM 714 O O . LYS A 1 93 ? -4.119 0.278 13.211 1.00 97.06 93 LYS A O 1
ATOM 719 N N . LEU A 1 94 ? -4.456 1.852 14.753 1.00 96.12 94 LEU A N 1
ATOM 720 C CA . LEU A 1 94 ? -3.626 2.840 14.054 1.00 96.12 94 LEU A CA 1
ATOM 721 C C . LEU A 1 94 ? -2.180 2.346 13.853 1.00 96.12 94 LEU A C 1
ATOM 723 O O . LEU A 1 94 ? -1.553 2.677 12.850 1.00 96.12 94 LEU A O 1
ATOM 727 N N . SER A 1 95 ? -1.674 1.544 14.795 1.00 95.81 95 SER A N 1
ATOM 728 C CA . SER A 1 95 ? -0.363 0.890 14.729 1.00 95.81 95 SER A CA 1
ATOM 729 C C . SER A 1 95 ? -0.263 -0.199 13.658 1.00 95.81 95 SER A C 1
ATOM 731 O O . SER A 1 95 ? 0.842 -0.635 13.377 1.00 95.81 95 SER A O 1
ATOM 733 N N . GLU A 1 96 ? -1.384 -0.644 13.089 1.00 96.12 96 GLU A N 1
ATOM 734 C CA . GLU A 1 96 ? -1.431 -1.581 11.959 1.00 96.12 96 GLU A CA 1
ATOM 735 C C . GLU A 1 96 ? -1.578 -0.804 10.644 1.00 96.12 96 GLU A C 1
ATOM 737 O O . GLU A 1 96 ? -0.823 -1.028 9.710 1.00 96.12 96 GLU A O 1
ATOM 742 N N . ILE A 1 97 ? -2.467 0.198 10.601 1.00 96.38 97 ILE A N 1
ATOM 743 C CA . ILE A 1 97 ? -2.742 0.968 9.374 1.00 96.38 97 ILE A CA 1
ATOM 744 C C . ILE A 1 97 ? -1.516 1.764 8.912 1.00 96.38 97 ILE A C 1
ATOM 746 O O . ILE A 1 97 ? -1.202 1.784 7.725 1.00 96.38 97 ILE A O 1
ATOM 750 N N . LYS A 1 98 ? -0.820 2.447 9.830 1.00 96.44 98 LYS A N 1
ATOM 751 C CA . LYS A 1 98 ? 0.307 3.322 9.469 1.00 96.44 98 LYS A CA 1
ATOM 752 C C . LYS A 1 98 ? 1.458 2.572 8.788 1.00 96.44 98 LYS A C 1
ATOM 754 O O . LYS A 1 98 ? 1.850 3.018 7.711 1.00 96.44 98 LYS A O 1
ATOM 759 N N . PRO A 1 99 ? 1.994 1.475 9.363 1.00 96.94 99 PRO A N 1
ATOM 760 C CA . PRO A 1 99 ? 3.023 0.697 8.687 1.00 96.94 99 PRO A CA 1
ATOM 761 C C . PRO A 1 99 ? 2.560 0.183 7.327 1.00 96.94 99 PRO A C 1
ATOM 763 O O . PRO A 1 99 ? 3.294 0.343 6.364 1.00 96.94 99 PRO A O 1
ATOM 766 N N . SER A 1 100 ? 1.331 -0.329 7.204 1.00 97.81 100 SER A N 1
ATOM 767 C CA . SER A 1 100 ? 0.837 -0.835 5.917 1.00 97.81 100 SER A CA 1
ATOM 768 C C . SER A 1 100 ? 0.737 0.260 4.851 1.00 97.81 100 SER A C 1
ATOM 770 O O . SER A 1 100 ? 1.060 0.023 3.692 1.00 97.81 100 SER A O 1
ATOM 772 N N . VAL A 1 101 ? 0.331 1.478 5.223 1.00 97.88 101 VAL A N 1
ATOM 773 C CA . VAL A 1 101 ? 0.329 2.632 4.306 1.00 97.88 101 VAL A CA 1
ATOM 774 C C . VAL A 1 101 ? 1.745 2.984 3.851 1.00 97.88 101 VAL A C 1
ATOM 776 O O . VAL A 1 101 ? 1.955 3.240 2.668 1.00 97.88 101 VAL A O 1
ATOM 779 N N . GLN A 1 102 ? 2.707 2.978 4.775 1.00 98.00 102 GLN A N 1
ATOM 780 C CA . GLN A 1 102 ? 4.105 3.267 4.467 1.00 98.00 102 GLN A CA 1
ATOM 781 C C . GLN A 1 102 ? 4.717 2.189 3.562 1.00 98.00 102 GLN A C 1
ATOM 783 O O . GLN A 1 102 ? 5.281 2.518 2.523 1.00 98.00 102 GLN A O 1
ATOM 788 N N . SER A 1 103 ? 4.537 0.909 3.897 1.00 98.19 103 SER A N 1
ATOM 789 C CA . SER A 1 103 ? 5.018 -0.210 3.085 1.00 98.19 103 SER A CA 1
ATOM 790 C C . SER A 1 103 ? 4.380 -0.226 1.699 1.00 98.19 103 SER A C 1
ATOM 792 O O . SER A 1 103 ? 5.072 -0.474 0.718 1.00 98.19 103 SER A O 1
ATOM 794 N N . LEU A 1 104 ? 3.084 0.092 1.585 1.00 98.19 104 LEU A N 1
ATOM 795 C CA . LEU A 1 104 ? 2.440 0.218 0.279 1.00 98.19 104 LEU A CA 1
ATOM 796 C C . LEU A 1 104 ? 3.125 1.298 -0.569 1.00 98.19 104 LEU A C 1
ATOM 798 O O . LEU A 1 104 ? 3.438 1.050 -1.728 1.00 98.19 104 LEU A O 1
ATOM 802 N N . PHE A 1 105 ? 3.382 2.477 0.001 1.00 98.19 105 PHE A N 1
ATOM 803 C CA . PHE A 1 105 ? 4.086 3.553 -0.696 1.00 98.19 105 PHE A CA 1
ATOM 804 C C . PHE A 1 105 ? 5.501 3.137 -1.134 1.00 98.19 105 PHE A C 1
ATOM 806 O O . PHE A 1 105 ? 5.840 3.303 -2.301 1.00 98.19 105 PHE A O 1
ATOM 813 N N . GLU A 1 106 ? 6.290 2.531 -0.244 1.00 98.31 106 GLU A N 1
ATOM 814 C CA . GLU A 1 106 ? 7.660 2.073 -0.533 1.00 98.31 106 GLU A CA 1
ATOM 815 C C . GLU A 1 106 ? 7.720 0.993 -1.622 1.00 98.31 106 GLU A C 1
ATOM 817 O O . GLU A 1 106 ? 8.702 0.904 -2.356 1.00 98.31 106 GLU A O 1
ATOM 822 N N . LEU A 1 107 ? 6.666 0.183 -1.752 1.00 98.50 107 LEU A N 1
ATOM 823 C CA . LEU A 1 107 ? 6.546 -0.813 -2.817 1.00 98.50 107 LEU A CA 1
ATOM 824 C C . LEU A 1 107 ? 6.103 -0.206 -4.154 1.00 98.50 107 LEU A C 1
ATOM 826 O O . LEU A 1 107 ? 6.422 -0.750 -5.210 1.00 98.50 107 LEU A O 1
ATOM 830 N N . LEU A 1 108 ? 5.360 0.902 -4.120 1.00 97.94 108 LEU A N 1
ATOM 831 C CA . LEU A 1 108 ? 4.814 1.565 -5.305 1.00 97.94 108 LEU A CA 1
ATOM 832 C C . LEU A 1 108 ? 5.773 2.588 -5.913 1.00 97.94 108 LEU A C 1
ATOM 834 O O . LEU A 1 108 ? 5.893 2.639 -7.136 1.00 97.94 108 LEU A O 1
ATOM 838 N N . ALA A 1 109 ? 6.457 3.387 -5.094 1.00 97.25 109 ALA A N 1
ATOM 839 C CA . ALA A 1 109 ? 7.317 4.477 -5.555 1.00 97.25 109 ALA A CA 1
ATOM 840 C C . ALA A 1 109 ? 8.371 4.028 -6.594 1.00 97.25 109 ALA A C 1
ATOM 842 O O . ALA A 1 109 ? 8.471 4.670 -7.639 1.00 97.25 109 ALA A O 1
ATOM 843 N N . PRO A 1 110 ? 9.068 2.885 -6.440 1.00 96.81 110 PRO A N 1
ATOM 844 C CA . PRO A 1 110 ? 10.019 2.406 -7.452 1.00 96.81 110 PRO A CA 1
ATOM 845 C C . PRO A 1 110 ? 9.362 1.935 -8.759 1.00 96.81 110 PRO A C 1
ATOM 847 O O . PRO A 1 110 ? 10.025 1.824 -9.790 1.00 96.81 110 PRO A O 1
ATOM 850 N N . LEU A 1 111 ? 8.064 1.615 -8.728 1.00 96.69 111 LEU A N 1
ATOM 851 C CA . LEU A 1 111 ? 7.320 1.120 -9.886 1.00 96.69 111 LEU A CA 1
ATOM 852 C C . LEU A 1 111 ? 6.740 2.256 -10.730 1.00 96.69 111 LEU A C 1
ATOM 854 O O . LEU A 1 111 ? 6.723 2.140 -11.955 1.00 96.69 111 LEU A O 1
ATOM 858 N N . VAL A 1 112 ? 6.258 3.323 -10.086 1.00 96.06 112 VAL A N 1
ATOM 859 C CA . VAL A 1 112 ? 5.484 4.388 -10.752 1.00 96.06 112 VAL A CA 1
ATOM 860 C C . VAL A 1 112 ? 6.022 5.800 -10.526 1.00 96.06 112 VAL A C 1
ATOM 862 O O . VAL A 1 112 ? 5.454 6.763 -11.038 1.00 96.06 112 VAL A O 1
ATOM 865 N N . GLY A 1 113 ? 7.132 5.919 -9.798 1.00 95.50 113 GLY A N 1
ATOM 866 C CA . GLY A 1 113 ? 7.775 7.181 -9.463 1.00 95.50 113 GLY A CA 1
ATOM 867 C C . GLY A 1 113 ? 7.079 7.947 -8.339 1.00 95.50 113 GLY A C 1
ATOM 868 O O . GLY A 1 113 ? 5.948 7.656 -7.934 1.00 95.50 113 GLY A O 1
ATOM 869 N N . GLU A 1 114 ? 7.777 8.971 -7.864 1.00 95.06 114 GLU A N 1
ATOM 870 C CA . GLU A 1 114 ? 7.271 9.989 -6.945 1.00 95.06 114 GLU A CA 1
ATOM 871 C C . GLU A 1 114 ? 7.066 11.304 -7.709 1.00 95.06 114 GLU A C 1
ATOM 873 O O . GLU A 1 114 ? 7.719 11.523 -8.734 1.00 95.06 114 GLU A O 1
ATOM 878 N N . PRO A 1 115 ? 6.140 12.179 -7.277 1.00 89.88 115 PRO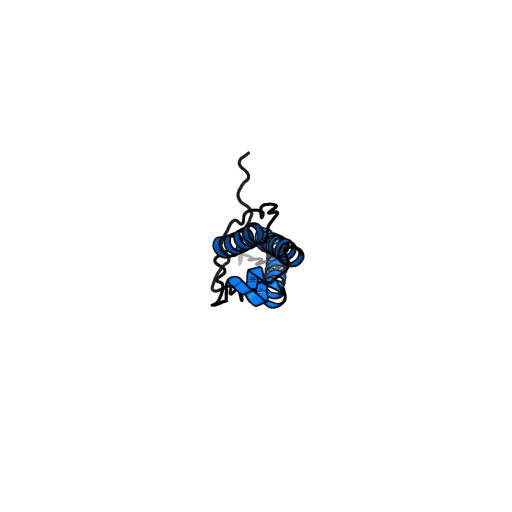 A N 1
ATOM 879 C CA . PRO A 1 115 ? 5.972 13.475 -7.912 1.00 89.88 115 PRO A CA 1
ATOM 880 C C . PRO A 1 115 ? 7.267 14.271 -7.787 1.00 89.88 115 PRO A C 1
ATOM 882 O O . PRO A 1 115 ? 7.818 14.378 -6.686 1.00 89.88 115 PRO A O 1
ATOM 885 N N . ASP A 1 116 ? 7.706 14.852 -8.907 1.00 78.44 116 ASP A N 1
ATOM 886 C CA . ASP A 1 116 ? 8.843 15.768 -8.949 1.00 78.44 116 ASP A CA 1
ATOM 887 C C . ASP A 1 116 ? 8.653 16.822 -7.852 1.00 78.44 116 ASP A C 1
ATOM 889 O O . ASP A 1 116 ? 7.706 17.619 -7.875 1.00 78.44 116 ASP A O 1
ATOM 893 N N . GLN A 1 117 ? 9.515 16.782 -6.835 1.00 53.56 117 GLN A N 1
ATOM 894 C CA . GLN A 1 117 ? 9.590 17.851 -5.853 1.00 53.56 117 GLN A CA 1
ATOM 895 C C . GLN A 1 117 ? 10.166 19.036 -6.623 1.00 53.56 117 GLN A C 1
ATOM 897 O O . GLN A 1 117 ? 11.368 19.060 -6.871 1.00 53.56 117 GLN A O 1
ATOM 902 N N . ALA A 1 118 ? 9.312 19.955 -7.082 1.00 40.19 118 ALA A N 1
ATOM 903 C CA . ALA A 1 118 ? 9.747 21.147 -7.801 1.00 40.19 118 ALA A CA 1
ATOM 904 C C . ALA A 1 118 ? 10.947 21.787 -7.072 1.00 40.19 118 ALA A C 1
ATOM 906 O O . ALA A 1 118 ? 10.810 22.204 -5.918 1.00 40.19 118 ALA A O 1
ATOM 907 N N . GLN A 1 119 ? 12.110 21.779 -7.736 1.00 33.38 119 GLN 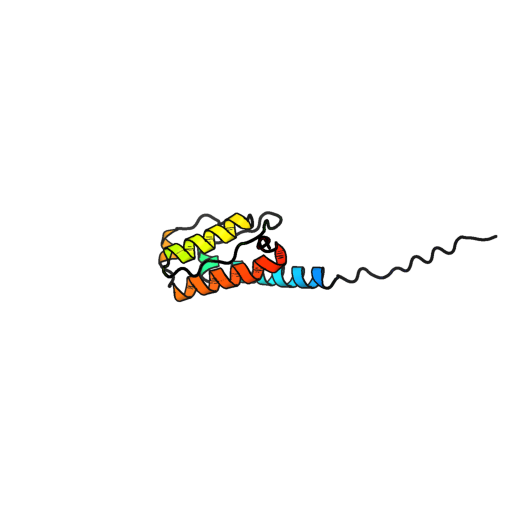A N 1
ATOM 908 C CA . GLN A 1 119 ? 13.310 22.518 -7.334 1.00 33.38 119 GLN A CA 1
ATOM 909 C C . GLN A 1 119 ? 13.096 24.022 -7.494 1.00 33.38 119 GLN A C 1
ATOM 911 O O . GLN A 1 119 ? 12.422 24.427 -8.470 1.00 33.38 119 GLN A O 1
#